Protein AF-A0A9Q6ELL3-F1 (afdb_monomer)

pLDDT: mean 87.55, std 8.14, range [59.0, 98.19]

Foldseek 3Di:
DCCVVVVHDPVVPVVVVVVVVVVVPPDDPDDDCVVDPDPVNVVVVVVVVCVVCVPVPDDDDDPCRVDPCNVCVVPD

Radius of gyration: 20.01 Å; Cα contacts (8 Å, |Δi|>4): 15; chains: 1; bounding box: 42×43×35 Å

Organism: NCBI:txid1628746

Nearest PDB structures (foldseek):
  8pbl-assembly1_H  TM=4.762E-01  e=9.507E+00  Escherichia coli

Solvent-accessible surface area (backbone atoms only — not comparable to full-atom values): 4897 Å² total; per-residue (Å²): 110,66,34,75,76,68,78,39,56,74,82,51,48,61,61,50,52,51,54,52,49,53,61,69,67,46,76,69,92,60,80,55,64,92,82,69,59,49,74,67,55,50,52,49,55,51,49,54,55,53,60,77,48,69,82,61,78,70,80,79,79,52,72,63,80,71,29,68,56,70,78,45,53,96,77,115

Sequence (76 aa):
MLAKISNRSPSEIKPHLATMLERLVQPAQERPFYETATRTEWVAAFCDWVESHRGLNLPPLSDEAISRESIYGERG

Mean predicted aligned error: 10.94 Å

Secondary structure (DSSP, 8-state):
-HHHHHT--HHHHHHHHHHHHHHHHSPPSS--HHHH--HHHHHHHHHHHHHHHTTS-PPPPPTTTT-HHHHHGGG-

Structure (mmCIF, N/CA/C/O backbone):
data_AF-A0A9Q6ELL3-F1
#
_entry.id   AF-A0A9Q6ELL3-F1
#
loop_
_atom_site.group_PDB
_atom_site.id
_atom_site.type_symbol
_atom_site.label_atom_id
_atom_site.label_alt_id
_atom_site.label_comp_id
_atom_site.label_asym_id
_atom_site.label_entity_id
_atom_site.label_seq_id
_atom_site.pdbx_PDB_ins_code
_atom_site.Cartn_x
_atom_site.Cartn_y
_atom_site.Cartn_z
_atom_site.occupancy
_atom_site.B_iso_or_equiv
_atom_site.auth_seq_id
_atom_site.auth_comp_id
_atom_site.auth_asym_id
_atom_site.auth_atom_id
_atom_site.pdbx_PDB_model_num
ATOM 1 N N . MET A 1 1 ? -8.072 26.630 8.078 1.00 73.94 1 MET A N 1
ATOM 2 C CA . MET A 1 1 ? -7.113 25.884 7.232 1.00 73.94 1 MET A CA 1
ATOM 3 C C . MET A 1 1 ? -7.729 24.582 6.723 1.00 73.94 1 MET A C 1
ATOM 5 O O . MET A 1 1 ? -7.923 24.467 5.523 1.00 73.94 1 MET A O 1
ATOM 9 N N . LEU A 1 2 ? -8.162 23.677 7.610 1.00 75.31 2 LEU A N 1
ATOM 10 C CA . LEU A 1 2 ? -8.774 22.391 7.235 1.00 75.31 2 LEU A CA 1
ATOM 11 C C . LEU A 1 2 ? -10.036 22.507 6.353 1.00 75.31 2 LEU A C 1
ATOM 13 O O . LEU A 1 2 ? -10.179 21.724 5.422 1.00 75.31 2 LEU A O 1
ATOM 17 N N . ALA A 1 3 ? -10.894 23.516 6.564 1.00 77.31 3 ALA A N 1
ATOM 18 C CA . ALA A 1 3 ? -12.081 23.772 5.724 1.00 77.31 3 ALA A CA 1
ATOM 19 C C . ALA A 1 3 ? -11.717 23.940 4.241 1.00 77.31 3 ALA A C 1
ATOM 21 O O . ALA A 1 3 ? -12.322 23.349 3.355 1.00 77.31 3 ALA A O 1
ATOM 22 N N . LYS A 1 4 ? -10.667 24.734 3.994 1.00 76.25 4 LYS A N 1
ATOM 23 C CA . LYS A 1 4 ? -10.188 25.076 2.653 1.00 76.25 4 LYS A CA 1
ATOM 24 C C . LYS A 1 4 ? -9.508 23.891 1.967 1.00 76.25 4 LYS A C 1
ATOM 26 O O . LYS A 1 4 ? -9.651 23.738 0.769 1.00 76.25 4 LYS A O 1
ATOM 31 N N . ILE A 1 5 ? -8.781 23.066 2.724 1.00 84.81 5 ILE A N 1
ATOM 32 C CA . ILE A 1 5 ? -8.074 21.888 2.190 1.00 84.81 5 ILE A CA 1
ATOM 33 C C . ILE A 1 5 ? -9.057 20.754 1.880 1.00 84.81 5 ILE A C 1
ATOM 35 O O . ILE A 1 5 ? -8.904 20.052 0.890 1.00 84.81 5 ILE A O 1
ATOM 39 N N . SER A 1 6 ? -10.076 20.577 2.723 1.00 80.19 6 SER A N 1
ATOM 40 C CA . SER A 1 6 ? -11.055 19.494 2.582 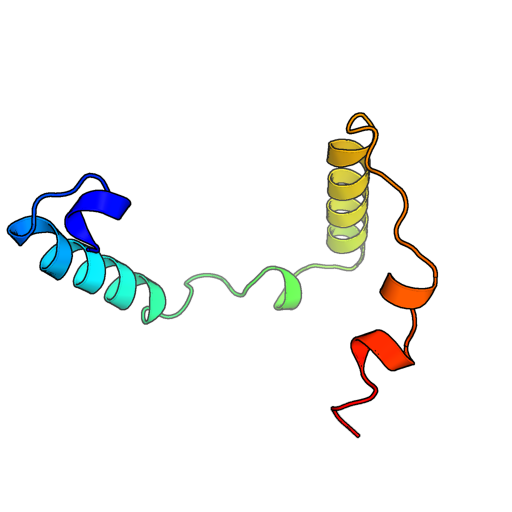1.00 80.19 6 SER A CA 1
ATOM 41 C C . SER A 1 6 ? -12.264 19.845 1.711 1.00 80.19 6 SER A C 1
ATOM 43 O O . SER A 1 6 ? -13.119 18.983 1.529 1.00 80.19 6 SER A O 1
ATOM 45 N N . ASN A 1 7 ? -12.362 21.079 1.192 1.00 88.12 7 ASN A N 1
ATOM 46 C CA . ASN A 1 7 ? -13.563 21.611 0.530 1.00 88.12 7 ASN A CA 1
ATOM 47 C C . ASN A 1 7 ? -14.849 21.409 1.361 1.00 88.12 7 ASN A C 1
ATOM 49 O O . ASN A 1 7 ? -15.917 21.137 0.818 1.00 88.12 7 ASN A O 1
ATOM 53 N N . ARG A 1 8 ? -14.747 21.531 2.691 1.00 85.75 8 ARG A N 1
ATOM 54 C CA . ARG A 1 8 ? -15.868 21.393 3.638 1.00 85.75 8 ARG A CA 1
ATOM 55 C C . ARG A 1 8 ? -16.050 22.670 4.440 1.00 85.75 8 ARG A C 1
ATOM 57 O O . ARG A 1 8 ? -15.084 23.382 4.725 1.00 85.75 8 ARG A O 1
ATOM 64 N N . SER A 1 9 ? -17.280 22.959 4.850 1.00 87.88 9 SER A N 1
ATOM 65 C CA . SER A 1 9 ? -17.543 24.101 5.723 1.00 87.88 9 SER A CA 1
ATOM 66 C C . SER A 1 9 ? -16.950 23.880 7.126 1.00 87.88 9 SER A C 1
ATOM 68 O O . SER A 1 9 ? -16.795 22.738 7.566 1.00 87.88 9 SER A O 1
ATOM 70 N N . PRO A 1 10 ? -16.615 24.950 7.876 1.00 84.88 10 PRO A N 1
ATOM 71 C CA . PRO A 1 10 ? -16.045 24.821 9.220 1.00 84.88 10 PRO A CA 1
ATOM 72 C C . PRO A 1 10 ? -16.908 24.011 10.201 1.00 84.88 10 PRO A C 1
ATOM 74 O O . PRO A 1 10 ? -16.360 23.317 11.057 1.00 84.88 10 PRO A O 1
ATOM 77 N N . SER A 1 11 ? -18.236 24.069 10.064 1.00 89.00 11 SER A N 1
ATOM 78 C CA . SER A 1 11 ? -19.189 23.315 10.888 1.00 89.00 11 SER A CA 1
ATOM 79 C C . SER A 1 11 ? -19.199 21.816 10.573 1.00 89.00 11 SER A C 1
ATOM 81 O O . SER A 1 11 ? -19.515 21.016 11.448 1.00 89.00 11 SER A O 1
ATOM 83 N N . GLU A 1 12 ? -18.798 21.419 9.365 1.00 91.19 12 GLU A N 1
ATOM 84 C CA . GLU A 1 12 ? -18.753 20.017 8.929 1.00 91.19 12 GLU A CA 1
ATOM 85 C C . GLU A 1 12 ? -17.442 19.311 9.290 1.00 91.19 12 GLU A C 1
ATOM 87 O O . GLU A 1 12 ? -17.392 18.083 9.322 1.00 91.19 12 GLU A O 1
ATOM 92 N N . ILE A 1 13 ? -16.369 20.049 9.592 1.00 91.00 13 ILE A N 1
ATOM 93 C CA . ILE A 1 13 ? -15.056 19.441 9.869 1.00 91.00 13 ILE A CA 1
ATOM 94 C C . ILE A 1 13 ? -15.100 18.584 11.126 1.00 91.00 13 ILE A C 1
ATOM 96 O O . ILE A 1 13 ? -14.635 17.449 11.118 1.00 91.00 13 ILE A O 1
ATOM 100 N N . LYS A 1 14 ? -15.643 19.129 12.216 1.00 89.94 14 LYS A N 1
ATOM 101 C CA . LYS A 1 14 ? -15.682 18.440 13.507 1.00 89.94 14 LYS A CA 1
ATOM 102 C 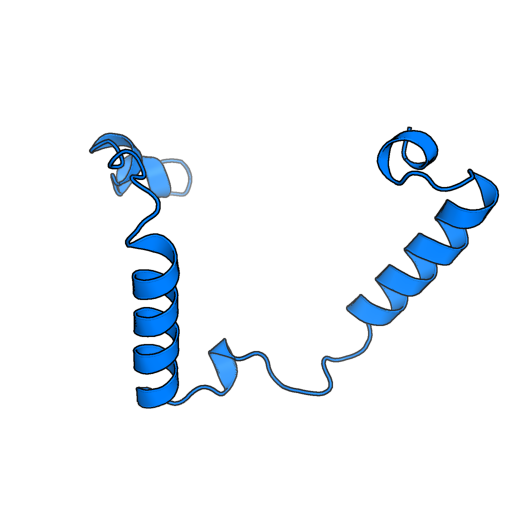C . LYS A 1 14 ? -16.449 17.108 13.438 1.00 89.94 14 LYS A C 1
ATOM 104 O O . LYS A 1 14 ? -15.867 16.106 13.850 1.00 89.94 14 LYS A O 1
ATOM 109 N N . PRO A 1 15 ? -17.683 17.041 12.897 1.00 93.62 15 PRO A N 1
ATOM 110 C CA . PRO A 1 15 ? -18.380 15.763 12.753 1.00 93.62 15 PRO A CA 1
ATOM 111 C C . PRO A 1 15 ? -17.685 14.821 11.759 1.00 93.62 15 PRO A C 1
ATOM 113 O O . PRO A 1 15 ? -17.660 13.612 11.982 1.00 93.62 15 PRO A O 1
ATOM 116 N N . HIS A 1 16 ? -17.060 15.350 10.702 1.00 89.56 16 HIS A N 1
ATOM 117 C CA . HIS A 1 16 ? -16.314 14.530 9.748 1.00 89.56 16 HIS A CA 1
ATOM 118 C C . HIS A 1 16 ? -15.092 13.855 10.387 1.00 89.56 16 HIS A C 1
ATOM 120 O O . HIS A 1 16 ? -14.921 12.646 10.251 1.00 89.56 16 HIS A O 1
ATOM 126 N N . LEU A 1 17 ? -14.284 14.612 11.136 1.00 90.38 17 LEU A N 1
ATOM 127 C CA . LEU A 1 17 ? -13.131 14.073 11.858 1.00 90.38 17 LEU A CA 1
ATOM 128 C C . LEU A 1 17 ? -13.554 13.083 12.945 1.00 90.38 17 LEU A C 1
ATOM 130 O O . LEU A 1 17 ? -12.920 12.043 13.075 1.00 90.38 17 LEU A O 1
ATOM 134 N N . ALA A 1 18 ? -14.635 13.365 13.679 1.00 92.06 18 ALA A N 1
ATOM 135 C CA . ALA A 1 18 ? -15.178 12.431 14.666 1.00 92.06 18 ALA A CA 1
ATOM 136 C C . ALA A 1 18 ? -15.567 11.093 14.017 1.00 92.06 18 ALA A C 1
ATOM 138 O O . ALA A 1 18 ? -15.147 10.042 14.485 1.00 92.06 18 ALA A O 1
ATOM 139 N N . THR A 1 19 ? -16.252 11.138 12.871 1.00 92.25 19 THR A N 1
ATOM 140 C CA . THR A 1 19 ? -16.625 9.934 12.109 1.00 92.25 19 THR A CA 1
ATOM 141 C C . THR A 1 19 ? -15.396 9.162 11.615 1.00 92.25 19 THR A C 1
ATOM 143 O O . THR A 1 19 ? -15.375 7.934 11.642 1.00 92.25 19 THR A O 1
ATOM 146 N N . MET A 1 20 ? -14.359 9.862 11.139 1.00 89.44 20 MET A N 1
ATOM 147 C CA . MET A 1 20 ? -13.109 9.221 10.712 1.00 89.44 20 MET A CA 1
ATOM 148 C C . MET A 1 20 ? -12.397 8.543 11.884 1.00 89.44 20 MET A C 1
ATOM 150 O O . MET A 1 20 ? -11.952 7.409 11.745 1.00 89.44 20 MET A O 1
ATOM 154 N N . LEU A 1 21 ? -12.316 9.219 13.032 1.00 90.56 21 LEU A N 1
ATOM 155 C CA . LEU A 1 21 ? -11.704 8.678 14.243 1.00 90.56 21 LEU A CA 1
ATOM 156 C C . LEU A 1 21 ? -12.466 7.460 14.758 1.00 90.56 21 LEU A C 1
ATOM 158 O O . LEU A 1 21 ? -11.844 6.449 15.057 1.00 90.56 21 LEU A O 1
ATOM 162 N N . GLU A 1 22 ? -13.797 7.518 14.796 1.00 89.38 22 GLU A N 1
ATOM 163 C CA . GLU A 1 22 ? -14.622 6.369 15.169 1.00 89.38 22 GLU A CA 1
ATOM 164 C C . GLU A 1 22 ? -14.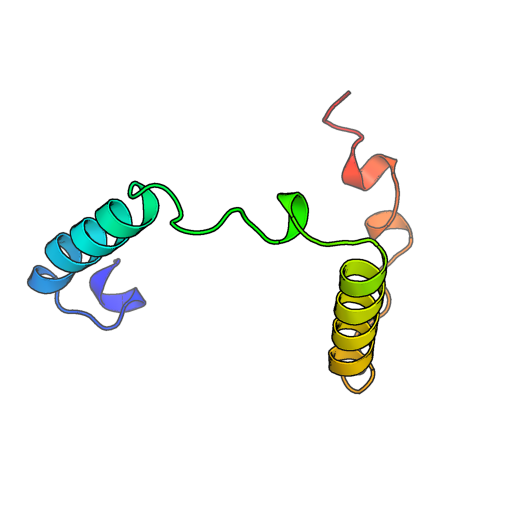325 5.165 14.273 1.00 89.38 22 GLU A C 1
ATOM 166 O O . GLU A 1 22 ? -14.067 4.082 14.784 1.00 89.38 22 GLU A O 1
ATOM 171 N N . ARG A 1 23 ? -14.255 5.351 12.949 1.00 84.25 23 ARG A N 1
ATOM 172 C CA . ARG A 1 23 ? -13.911 4.268 12.010 1.00 84.25 23 ARG A CA 1
ATOM 173 C C . ARG A 1 23 ? -12.509 3.698 12.216 1.00 84.25 23 ARG A C 1
ATOM 175 O O . ARG A 1 23 ? -12.324 2.508 12.010 1.00 84.25 23 ARG A O 1
ATOM 182 N N . LEU A 1 24 ? -11.537 4.532 12.587 1.00 83.19 24 LEU A N 1
ATOM 183 C CA . LEU A 1 24 ? -10.157 4.099 12.833 1.00 83.19 24 LEU A CA 1
ATOM 184 C C . LEU A 1 24 ? -9.998 3.354 14.163 1.00 83.19 24 LEU A C 1
ATOM 186 O O . LEU A 1 24 ? -9.122 2.505 14.282 1.00 83.19 24 LEU A O 1
ATOM 190 N N . VAL A 1 25 ? -10.812 3.696 15.164 1.00 83.25 25 VAL A N 1
ATOM 191 C CA . VAL A 1 25 ? -10.784 3.072 16.496 1.00 83.25 25 VAL A CA 1
ATOM 192 C C . VAL A 1 25 ? -11.626 1.799 16.540 1.00 83.25 25 VAL A C 1
ATOM 194 O O . VAL A 1 25 ? -11.378 0.937 17.386 1.00 83.25 25 VAL A O 1
ATOM 197 N N . GLN A 1 26 ? -12.607 1.644 15.643 1.00 79.81 26 GLN A N 1
ATOM 198 C CA . GLN A 1 26 ? -13.311 0.374 15.529 1.00 79.81 26 GLN A CA 1
ATOM 199 C C . GLN A 1 26 ? -12.310 -0.736 15.185 1.00 79.81 26 GLN A C 1
ATOM 201 O O . GLN A 1 26 ? -11.516 -0.571 14.255 1.00 79.81 26 GLN A O 1
ATOM 206 N N . PRO A 1 27 ? -12.325 -1.860 15.926 1.00 71.50 27 PRO A N 1
ATOM 207 C CA . PRO A 1 27 ? -11.478 -2.991 15.597 1.00 71.50 27 PRO A CA 1
ATOM 208 C C . PRO A 1 27 ? -11.773 -3.387 14.155 1.00 71.50 27 PRO A C 1
ATOM 210 O O . PRO A 1 27 ? -12.938 -3.567 13.787 1.00 71.50 27 PRO A O 1
ATOM 213 N N . ALA A 1 28 ? -10.720 -3.467 13.341 1.00 68.75 28 ALA A N 1
ATOM 214 C CA . ALA A 1 28 ? -10.843 -3.913 11.966 1.00 68.75 28 ALA A CA 1
ATOM 215 C C . ALA A 1 28 ? -11.610 -5.243 11.974 1.00 68.75 28 ALA A C 1
ATOM 217 O O . ALA A 1 28 ? -11.194 -6.199 12.633 1.00 68.75 28 ALA A O 1
ATOM 218 N N . GLN A 1 29 ? -12.774 -5.271 11.316 1.00 70.12 29 GLN A N 1
ATOM 219 C CA . GLN A 1 29 ? -13.623 -6.467 11.278 1.00 70.12 29 GLN A CA 1
ATOM 220 C C . GLN A 1 29 ? -12.886 -7.650 10.637 1.00 70.12 29 GLN A C 1
ATOM 2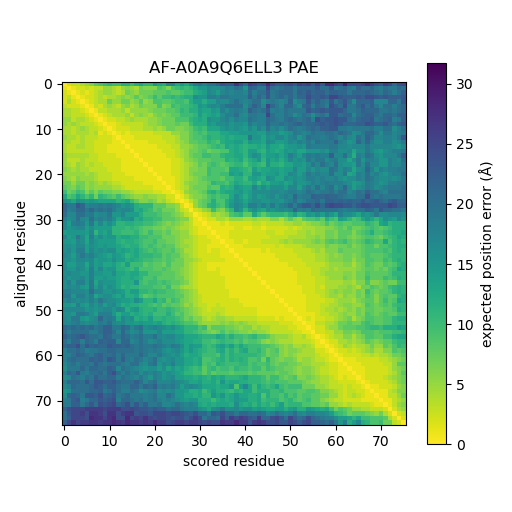22 O O . GLN A 1 29 ? -13.153 -8.801 10.973 1.00 70.12 29 GLN A O 1
ATOM 227 N N . GLU A 1 30 ? -11.918 -7.353 9.770 1.00 79.81 30 GLU A N 1
ATOM 228 C CA . GLU A 1 30 ? -11.035 -8.311 9.125 1.00 79.81 30 GLU A CA 1
ATOM 229 C C . GLU A 1 30 ? -9.583 -7.989 9.476 1.00 79.81 30 GLU A C 1
ATOM 231 O O . GLU A 1 30 ? -9.175 -6.825 9.529 1.00 79.81 30 GLU A O 1
ATOM 236 N N . ARG A 1 31 ? -8.791 -9.035 9.723 1.00 85.81 31 ARG A N 1
ATOM 237 C CA . ARG A 1 31 ? -7.349 -8.875 9.901 1.00 85.81 31 ARG A CA 1
ATOM 238 C C . ARG A 1 31 ? -6.735 -8.360 8.598 1.00 85.81 31 ARG A C 1
ATOM 240 O O . ARG A 1 31 ? -7.146 -8.798 7.521 1.00 85.81 31 ARG A O 1
ATOM 247 N N . PRO A 1 32 ? -5.754 -7.454 8.682 1.00 88.19 32 PRO A N 1
ATOM 248 C CA . PRO A 1 32 ? -5.159 -6.856 7.501 1.00 88.19 32 PRO A CA 1
ATOM 249 C C . PRO A 1 32 ? -4.459 -7.913 6.643 1.00 88.19 32 PRO A C 1
ATOM 251 O O . PRO A 1 32 ? -3.956 -8.912 7.154 1.00 88.19 32 PRO A O 1
ATOM 254 N N . PHE A 1 33 ? -4.382 -7.648 5.336 1.00 92.12 33 PHE A N 1
ATOM 255 C CA . PHE A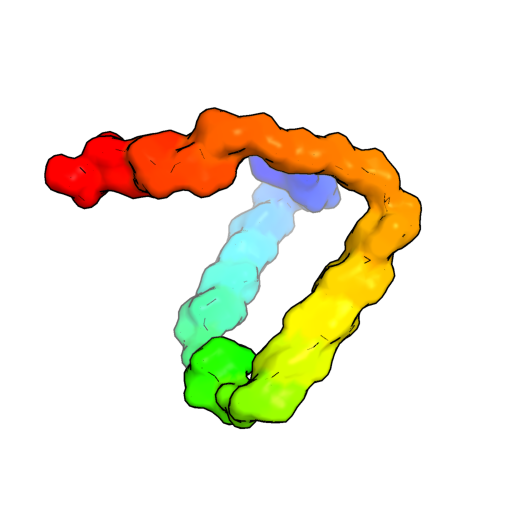 1 33 ? -3.799 -8.551 4.338 1.00 92.12 33 PHE A CA 1
ATOM 256 C C . PHE A 1 33 ? -2.439 -9.120 4.768 1.00 92.12 33 PHE A C 1
ATOM 258 O O . PHE A 1 33 ? -2.189 -10.308 4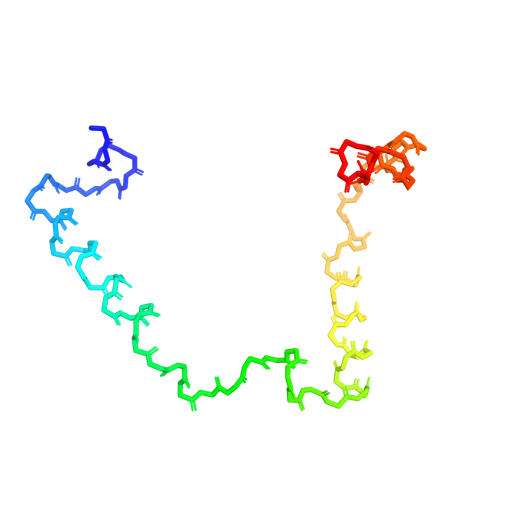.606 1.00 92.12 33 PHE A O 1
ATOM 265 N N . TYR A 1 34 ? -1.576 -8.309 5.389 1.00 91.75 34 TYR A N 1
ATOM 266 C CA . TYR A 1 34 ? -0.245 -8.764 5.788 1.00 91.75 34 TYR A CA 1
ATOM 267 C C . TYR A 1 34 ? -0.237 -9.822 6.906 1.00 91.75 34 TYR A C 1
ATOM 269 O O . TYR A 1 34 ? 0.767 -10.511 7.072 1.00 91.75 34 TYR A O 1
ATOM 277 N N . GLU A 1 35 ? -1.329 -9.960 7.663 1.00 93.88 35 GLU A N 1
ATOM 278 C CA . GLU A 1 35 ? -1.472 -10.965 8.725 1.00 93.88 35 GLU A CA 1
ATOM 279 C C . GLU A 1 35 ? -2.106 -12.265 8.234 1.00 93.88 35 GLU A C 1
ATOM 281 O O . GLU A 1 35 ? -1.929 -13.306 8.867 1.00 93.88 35 GLU A O 1
ATOM 286 N N . THR A 1 36 ? -2.879 -12.216 7.149 1.00 94.94 36 THR A N 1
ATOM 287 C CA . THR A 1 36 ? -3.733 -13.332 6.713 1.00 94.94 36 THR A CA 1
ATOM 288 C C . THR A 1 36 ? -3.364 -13.902 5.357 1.00 94.94 36 THR A C 1
ATOM 290 O O . THR A 1 36 ? -3.687 -15.060 5.096 1.00 94.94 36 THR A O 1
ATOM 293 N N . ALA A 1 37 ? -2.683 -13.130 4.510 1.00 96.31 37 ALA A N 1
ATOM 294 C CA . ALA A 1 37 ? -2.374 -13.542 3.155 1.00 96.31 37 ALA A CA 1
ATOM 295 C C . ALA A 1 37 ? -1.415 -14.735 3.126 1.00 96.31 37 ALA A C 1
ATOM 297 O O . ALA A 1 37 ? -0.350 -14.764 3.752 1.00 96.31 37 ALA A O 1
ATOM 298 N N . THR A 1 38 ? -1.786 -15.720 2.323 1.00 97.69 38 THR A N 1
ATOM 299 C CA . THR A 1 38 ? -0.939 -16.841 1.943 1.00 97.69 38 THR A CA 1
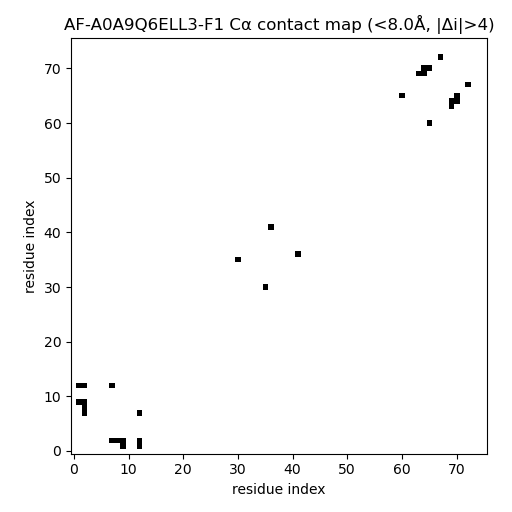ATOM 300 C C . THR A 1 38 ? 0.218 -16.372 1.065 1.00 97.69 38 THR A C 1
ATOM 302 O O . THR A 1 38 ? 0.184 -15.314 0.435 1.00 97.69 38 THR A O 1
ATOM 305 N N . ARG A 1 39 ? 1.256 -17.208 0.946 1.00 97.12 39 ARG A N 1
ATOM 306 C CA . ARG A 1 39 ? 2.388 -16.934 0.047 1.00 97.12 39 ARG A CA 1
ATOM 307 C C . ARG A 1 39 ? 1.936 -16.666 -1.394 1.00 97.12 39 ARG A C 1
ATOM 309 O O . ARG A 1 39 ? 2.508 -15.807 -2.054 1.00 97.12 39 ARG A O 1
ATOM 316 N N . THR A 1 40 ? 0.936 -17.395 -1.882 1.00 98.06 40 THR A N 1
ATOM 317 C CA . THR A 1 40 ? 0.440 -17.242 -3.255 1.00 98.06 40 THR A CA 1
ATOM 318 C C . THR A 1 40 ? -0.267 -15.905 -3.449 1.00 98.06 40 THR A C 1
ATOM 320 O O . THR A 1 40 ? -0.026 -15.241 -4.451 1.00 98.06 40 THR A O 1
ATOM 323 N N . GLU A 1 41 ? -1.078 -15.476 -2.481 1.00 97.94 41 GLU A N 1
ATOM 324 C CA . GLU A 1 41 ? -1.746 -14.167 -2.520 1.00 97.94 41 GLU A CA 1
ATOM 325 C C . GLU A 1 41 ? -0.735 -13.022 -2.476 1.00 97.94 41 GLU A C 1
ATOM 327 O O . GLU A 1 41 ? -0.883 -12.046 -3.204 1.00 97.94 41 GLU A O 1
ATOM 332 N N . TRP A 1 42 ? 0.340 -13.170 -1.700 1.00 97.94 42 TRP A N 1
ATOM 333 C CA . TRP A 1 42 ? 1.453 -12.222 -1.710 1.00 97.94 42 TRP A CA 1
ATOM 334 C C . TRP A 1 42 ? 2.134 -12.116 -3.073 1.00 97.94 42 TRP A C 1
ATOM 336 O O . TRP A 1 42 ? 2.386 -11.010 -3.547 1.00 97.94 42 TRP A O 1
ATOM 346 N N . VAL A 1 43 ? 2.428 -13.254 -3.708 1.00 98.00 43 VAL A N 1
ATOM 347 C CA . VAL A 1 43 ? 3.035 -13.270 -5.047 1.00 98.00 43 VAL A CA 1
ATOM 348 C C . VAL A 1 43 ? 2.102 -12.613 -6.062 1.00 98.00 43 VAL A C 1
ATOM 350 O O . VAL A 1 43 ? 2.557 -11.786 -6.844 1.00 98.00 43 VAL A O 1
ATOM 353 N N . ALA A 1 44 ? 0.806 -12.926 -6.015 1.00 98.19 44 ALA A N 1
ATOM 354 C CA . ALA A 1 44 ? -0.186 -12.334 -6.905 1.00 98.19 44 ALA A CA 1
ATOM 355 C C . ALA A 1 44 ? -0.286 -10.812 -6.717 1.00 98.19 44 ALA A C 1
ATOM 357 O O . ALA A 1 44 ? -0.107 -10.070 -7.678 1.00 98.19 44 ALA A O 1
ATOM 358 N N . ALA A 1 45 ? -0.461 -10.341 -5.477 1.00 97.62 45 ALA A N 1
ATOM 359 C CA . ALA A 1 45 ? -0.548 -8.914 -5.169 1.00 97.62 45 ALA A CA 1
ATOM 360 C C . ALA A 1 45 ? 0.718 -8.148 -5.585 1.00 97.62 45 ALA A C 1
ATOM 362 O O . ALA A 1 45 ? 0.639 -7.018 -6.070 1.00 97.62 45 ALA A O 1
ATOM 363 N N . PHE A 1 46 ? 1.893 -8.764 -5.428 1.00 96.19 46 PHE A N 1
ATOM 364 C CA . PHE A 1 46 ? 3.146 -8.182 -5.893 1.00 96.19 46 PHE A CA 1
ATOM 365 C C . PHE A 1 46 ? 3.198 -8.078 -7.421 1.00 96.19 46 PHE A C 1
ATOM 367 O O . PHE A 1 46 ? 3.563 -7.027 -7.948 1.00 96.19 46 PHE A O 1
ATOM 374 N N . CYS A 1 47 ? 2.815 -9.137 -8.138 1.00 97.56 47 CYS A N 1
ATOM 375 C CA . CYS A 1 47 ? 2.745 -9.112 -9.596 1.00 97.56 47 CYS A CA 1
ATOM 376 C C . CYS A 1 47 ? 1.781 -8.026 -10.087 1.00 97.56 47 CYS A C 1
ATOM 378 O O . CYS A 1 47 ? 2.184 -7.211 -10.912 1.00 97.56 47 CYS A O 1
ATOM 380 N N . ASP A 1 48 ? 0.573 -7.949 -9.528 1.00 97.62 48 ASP A N 1
ATOM 381 C CA . ASP A 1 48 ? -0.420 -6.931 -9.889 1.00 97.62 48 ASP A CA 1
ATOM 382 C C . ASP A 1 48 ? 0.116 -5.509 -9.679 1.00 97.62 48 ASP A C 1
ATOM 384 O O . ASP A 1 48 ? -0.055 -4.638 -10.535 1.00 97.62 48 ASP A O 1
ATOM 388 N N . TRP A 1 49 ? 0.830 -5.278 -8.573 1.00 95.75 49 TRP A N 1
ATOM 389 C CA . TRP A 1 49 ? 1.478 -3.996 -8.308 1.00 95.75 49 TRP A CA 1
ATOM 390 C C . TRP A 1 49 ? 2.572 -3.671 -9.335 1.00 95.75 49 TRP A C 1
ATOM 392 O O . TRP A 1 49 ? 2.644 -2.543 -9.820 1.00 95.75 49 TRP A O 1
ATOM 402 N N . VAL A 1 50 ? 3.409 -4.638 -9.722 1.00 93.56 50 VAL A N 1
ATOM 403 C CA . VAL A 1 50 ? 4.428 -4.427 -10.766 1.00 93.56 50 VAL A CA 1
ATOM 404 C C . VAL A 1 50 ? 3.771 -4.109 -12.112 1.00 93.56 50 VAL A C 1
ATOM 406 O O . VAL A 1 50 ? 4.188 -3.173 -12.800 1.00 93.56 50 VAL A O 1
ATOM 409 N N . GLU A 1 51 ? 2.730 -4.854 -12.485 1.00 95.81 51 GLU A N 1
ATOM 410 C CA . GLU A 1 51 ? 1.995 -4.655 -13.736 1.00 95.81 51 GLU A CA 1
ATOM 411 C C . GLU A 1 51 ? 1.356 -3.266 -13.807 1.00 95.81 51 GLU A C 1
ATOM 413 O O . GLU A 1 51 ? 1.492 -2.581 -14.824 1.00 95.81 51 GLU A O 1
ATOM 418 N N . SER A 1 52 ? 0.738 -2.796 -12.717 1.00 94.75 52 SER A N 1
ATOM 419 C CA . SER A 1 52 ? 0.082 -1.483 -12.692 1.00 94.75 52 SER A CA 1
ATOM 420 C C . SER A 1 52 ? 1.050 -0.310 -12.894 1.00 94.75 52 SER A C 1
ATOM 422 O O . SER A 1 52 ? 0.613 0.784 -13.245 1.00 94.75 52 SER A O 1
ATOM 424 N N . HIS A 1 53 ? 2.356 -0.519 -12.688 1.00 90.00 53 HIS A N 1
ATOM 425 C CA . HIS A 1 53 ? 3.389 0.513 -12.827 1.00 90.00 53 HIS A CA 1
ATOM 426 C C . HIS A 1 53 ? 4.273 0.342 -14.070 1.00 90.00 53 HIS A C 1
ATOM 428 O O . HIS A 1 53 ? 5.030 1.256 -14.402 1.00 90.00 53 HIS A O 1
ATOM 434 N N . ARG A 1 54 ? 4.164 -0.774 -14.807 1.00 89.12 54 ARG A N 1
ATOM 435 C CA . ARG A 1 54 ? 5.033 -1.073 -15.962 1.00 89.12 54 ARG A CA 1
ATOM 436 C C . ARG A 1 54 ? 4.984 0.001 -17.055 1.00 89.12 54 ARG A C 1
ATOM 438 O O . ARG A 1 54 ? 5.993 0.260 -17.701 1.00 89.12 54 ARG A O 1
ATOM 445 N N . GLY A 1 55 ? 3.828 0.633 -17.256 1.00 90.31 55 GLY A N 1
ATOM 446 C CA . GLY A 1 55 ? 3.644 1.690 -18.255 1.00 90.31 55 GLY A CA 1
ATOM 447 C C . GLY A 1 55 ? 4.016 3.100 -17.788 1.00 90.31 55 GLY A C 1
ATOM 448 O O . GLY A 1 55 ? 3.984 4.023 -18.596 1.00 90.31 55 GLY A O 1
ATOM 449 N N . LEU A 1 56 ? 4.349 3.300 -16.507 1.00 90.06 56 LEU A N 1
ATOM 450 C CA . LEU A 1 56 ? 4.427 4.641 -15.913 1.00 90.06 56 LEU A CA 1
ATOM 451 C C . LEU A 1 56 ? 5.733 5.404 -16.196 1.00 90.06 56 LEU A C 1
ATOM 453 O O . LE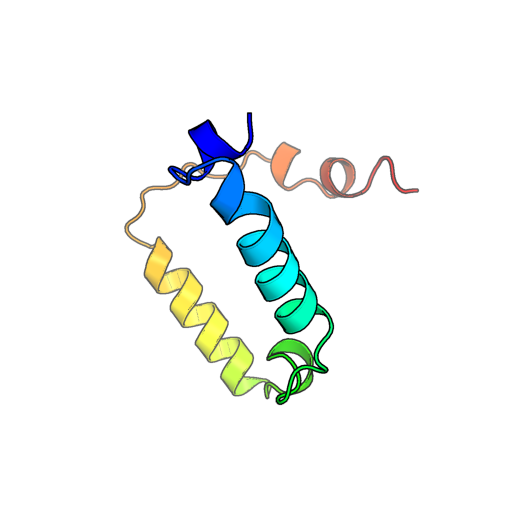U A 1 56 ? 5.868 6.527 -15.721 1.00 90.06 56 LEU A O 1
ATOM 457 N N . ASN A 1 57 ? 6.669 4.842 -16.972 1.00 86.50 57 ASN A N 1
ATOM 458 C CA . ASN A 1 57 ? 7.980 5.433 -17.297 1.00 86.50 57 ASN A CA 1
ATOM 459 C C . ASN A 1 57 ? 8.617 6.185 -16.110 1.00 86.50 57 ASN A C 1
ATOM 461 O O . ASN A 1 57 ? 9.056 7.332 -16.229 1.00 86.50 57 ASN A O 1
ATOM 465 N N . LEU A 1 58 ? 8.573 5.555 -14.933 1.00 85.19 58 LEU A N 1
ATOM 466 C CA . LEU A 1 58 ? 9.053 6.157 -13.697 1.00 85.19 58 LEU A CA 1
ATOM 467 C C . LEU A 1 58 ? 10.583 6.249 -13.750 1.00 85.19 58 LEU A C 1
ATOM 469 O O . LEU A 1 58 ? 11.229 5.299 -14.204 1.00 85.19 58 LEU A O 1
ATOM 473 N N . PRO A 1 59 ? 11.179 7.363 -13.291 1.00 86.25 59 PRO A N 1
ATOM 474 C CA . PRO A 1 59 ? 12.626 7.469 -13.229 1.00 86.25 59 PRO A CA 1
ATOM 475 C C . PRO A 1 59 ? 13.180 6.402 -12.271 1.00 86.25 59 PRO A C 1
ATOM 477 O O . PRO A 1 59 ? 12.584 6.167 -11.213 1.00 86.25 59 PRO A O 1
ATOM 480 N N . PRO A 1 60 ? 14.309 5.753 -12.607 1.00 83.25 60 PRO A N 1
ATOM 481 C CA . PRO A 1 60 ? 14.961 4.839 -11.684 1.00 83.25 60 PRO A CA 1
ATOM 482 C C . PRO A 1 60 ? 15.396 5.597 -10.427 1.00 83.25 60 PRO A C 1
ATOM 484 O O . PRO A 1 60 ? 15.796 6.763 -10.491 1.00 83.25 60 PRO A O 1
ATOM 487 N N . LEU A 1 61 ? 15.319 4.926 -9.280 1.00 86.88 61 LEU A N 1
ATOM 488 C CA . LEU A 1 61 ? 15.880 5.459 -8.043 1.00 86.88 61 LEU A CA 1
ATOM 489 C C . LEU A 1 61 ? 17.407 5.542 -8.172 1.00 86.88 61 LEU A C 1
ATOM 491 O O . LEU A 1 61 ? 18.027 4.687 -8.803 1.00 86.88 61 LEU A O 1
ATOM 495 N N . SER A 1 62 ? 18.005 6.575 -7.580 1.00 91.19 62 SER A N 1
ATOM 496 C CA . SER A 1 62 ? 19.461 6.673 -7.472 1.00 91.19 62 SER A CA 1
ATOM 497 C C . SER A 1 62 ? 20.004 5.647 -6.476 1.00 91.19 62 SER A C 1
ATOM 499 O O . SER A 1 62 ? 19.294 5.247 -5.552 1.00 91.19 62 SER A O 1
ATOM 501 N N . ASP A 1 63 ? 21.281 5.283 -6.615 1.00 88.62 63 ASP A N 1
ATOM 502 C CA . ASP A 1 63 ? 21.963 4.363 -5.691 1.00 88.62 63 ASP A CA 1
ATOM 503 C C . ASP A 1 63 ? 21.885 4.838 -4.236 1.00 88.62 63 ASP A C 1
ATOM 505 O O . ASP A 1 63 ? 21.690 4.039 -3.324 1.00 88.62 63 ASP A O 1
ATOM 509 N N . GLU A 1 64 ? 21.959 6.154 -4.025 1.00 90.19 64 GLU A N 1
ATOM 510 C CA . GLU A 1 64 ? 21.774 6.770 -2.713 1.00 90.19 64 GLU A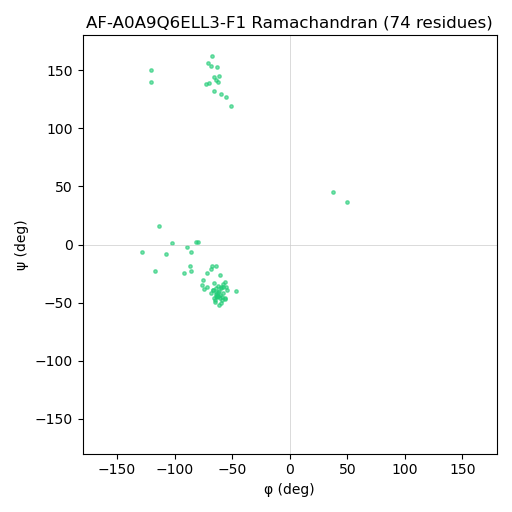 CA 1
ATOM 511 C C . GLU A 1 64 ? 20.367 6.509 -2.155 1.00 90.19 64 GLU A C 1
ATOM 513 O O . GLU A 1 64 ? 20.230 6.115 -1.003 1.00 90.19 64 GLU A O 1
ATOM 518 N N . ALA A 1 65 ? 19.321 6.647 -2.977 1.00 87.00 65 ALA A N 1
ATOM 519 C CA . ALA A 1 65 ? 17.932 6.455 -2.553 1.00 87.00 65 ALA A CA 1
ATOM 520 C C . ALA A 1 65 ? 17.588 4.993 -2.215 1.00 87.00 65 ALA A C 1
ATOM 522 O O . ALA A 1 65 ? 16.617 4.745 -1.500 1.00 87.00 65 ALA A O 1
ATOM 523 N N . ILE A 1 66 ? 18.364 4.030 -2.723 1.00 88.94 66 ILE A N 1
ATOM 524 C CA . ILE A 1 66 ? 18.223 2.600 -2.401 1.00 88.94 66 ILE A CA 1
ATOM 525 C C . ILE A 1 66 ? 19.280 2.108 -1.404 1.00 88.94 66 ILE A C 1
ATOM 527 O O . ILE A 1 66 ? 19.309 0.919 -1.077 1.00 88.94 66 ILE A O 1
ATOM 531 N N . SER A 1 67 ? 20.164 2.988 -0.924 1.00 90.50 67 SER A N 1
ATOM 532 C CA . SER A 1 67 ? 21.262 2.589 -0.052 1.00 90.50 67 SER A CA 1
ATOM 533 C C . SER A 1 67 ? 20.743 2.245 1.346 1.00 90.50 67 SER A C 1
ATOM 535 O O . SER A 1 67 ? 19.890 2.926 1.920 1.00 90.50 67 SER A O 1
ATOM 537 N N . ARG A 1 68 ? 21.280 1.167 1.930 1.00 86.81 68 ARG A N 1
ATOM 538 C CA . ARG A 1 68 ? 20.927 0.752 3.297 1.00 86.81 68 ARG A CA 1
ATOM 539 C C . ARG A 1 68 ? 21.247 1.852 4.314 1.00 86.81 68 ARG A C 1
ATOM 541 O O . ARG A 1 68 ? 20.495 2.023 5.267 1.00 86.81 68 ARG A O 1
ATOM 548 N N . GLU A 1 69 ? 22.339 2.580 4.095 1.00 87.62 69 GLU A N 1
ATOM 549 C CA . GLU A 1 69 ? 22.777 3.693 4.941 1.00 87.62 69 GLU A CA 1
ATOM 550 C C . GLU A 1 69 ? 21.795 4.873 4.865 1.00 87.62 69 GLU A C 1
ATOM 552 O O . GLU A 1 69 ? 21.441 5.441 5.888 1.00 87.62 69 GLU A O 1
ATOM 557 N N . SER A 1 70 ? 21.255 5.177 3.683 1.00 84.75 70 SER A N 1
ATOM 558 C CA . SER A 1 70 ? 20.234 6.218 3.505 1.00 84.75 70 SER A CA 1
ATOM 559 C C . SER A 1 70 ? 18.910 5.848 4.182 1.00 84.75 70 SER A C 1
ATOM 561 O O . SER A 1 70 ? 18.264 6.676 4.824 1.00 84.75 70 SER A O 1
ATOM 563 N N . ILE A 1 71 ? 18.513 4.572 4.102 1.00 85.25 71 ILE A N 1
ATOM 564 C CA . ILE A 1 71 ? 17.247 4.090 4.674 1.00 85.25 71 ILE A CA 1
ATOM 565 C C . ILE A 1 71 ? 17.330 3.941 6.208 1.00 85.25 71 ILE A C 1
ATOM 567 O O . ILE A 1 71 ? 16.340 4.192 6.905 1.00 85.25 71 ILE A O 1
ATOM 571 N N . TYR A 1 72 ? 18.487 3.542 6.752 1.00 87.31 72 TYR A N 1
ATOM 572 C CA . TYR A 1 72 ? 18.618 3.125 8.158 1.00 87.31 72 TYR A CA 1
ATOM 573 C C . TYR A 1 72 ? 19.734 3.806 8.970 1.00 87.31 72 TYR A C 1
ATOM 575 O O . TYR A 1 72 ? 19.792 3.573 10.174 1.00 87.31 72 TYR A O 1
ATOM 583 N N . GLY A 1 73 ? 20.601 4.629 8.377 1.00 79.62 73 GLY A N 1
ATOM 584 C CA . GLY A 1 73 ? 21.839 5.117 9.009 1.00 79.62 73 GLY A CA 1
ATOM 585 C C . GLY A 1 73 ? 21.635 5.950 10.279 1.00 79.62 73 GLY A C 1
ATOM 586 O O . GLY A 1 73 ? 22.317 5.739 11.272 1.00 79.62 73 GLY A O 1
ATOM 587 N N . GLU A 1 74 ? 20.627 6.825 10.309 1.00 72.31 74 GLU A N 1
ATOM 588 C CA . GLU A 1 74 ? 20.301 7.668 11.480 1.00 72.31 74 GLU A CA 1
ATOM 589 C C . GLU A 1 74 ? 19.508 6.919 12.578 1.00 72.31 74 GLU A C 1
ATOM 591 O O . GLU A 1 74 ? 19.071 7.517 13.561 1.00 72.31 74 GLU A O 1
ATOM 596 N N . ARG A 1 75 ? 19.237 5.617 12.399 1.00 67.19 75 ARG A N 1
ATOM 597 C CA . ARG A 1 75 ? 18.415 4.800 13.316 1.00 67.19 75 ARG A CA 1
ATOM 598 C C . ARG A 1 75 ? 19.214 3.696 14.023 1.00 67.19 75 ARG A C 1
ATOM 600 O O . ARG A 1 75 ? 18.600 2.755 14.530 1.00 67.19 75 ARG A O 1
ATOM 607 N N . GLY A 1 76 ? 20.545 3.799 14.011 1.00 59.00 76 GLY A N 1
ATOM 608 C CA . GLY A 1 76 ? 21.486 2.893 14.682 1.00 59.00 76 GLY A CA 1
ATOM 609 C C . GLY A 1 76 ? 21.912 3.370 16.061 1.00 59.00 76 GLY A C 1
ATOM 610 O O . GLY A 1 76 ? 22.072 4.596 16.236 1.00 59.00 76 GLY A O 1
#